Protein AF-A0A1M6LC40-F1 (afdb_monomer_lite)

Secondary structure (DSSP, 8-state):
----PPP------HHHHHHHHHHHHHTT-SSHHHHHHHHHHHHHHHHHHHHSHHHHHHHHHHHHHHHHHHHHHHHHHHHHHHHHHHHHHHHHHHHHTT--HHHHHHHHHHHHHHHHHTTT---HHHHHHHHHT---

Foldseek 3Di:
DDPDDDDDDDDDDPVVVVVLVVQCVVDVNPDSVVSVVVVCVVVVVVVVCVVVVVPVVVVVVVVVVVVVVVVVVVVVVVVVVVVVVVVVVVVVVCVVVVDDPVNVVVVVVVVVVVCVVVVNDDDVVVVVCVVVVVPD

Sequence (136 aa):
MEDKKNKITIRISDETLRKCNEGMSITDCGVRNDFIERSIEFYSGYVSAQTHTDFLASVILESMSGIVKTSENRIARLLFKIAVEMAKLEQMLASINDMDEETMRRLHIRCVNEVKKINGIIKMEDAVRYQRGDDE

Structure (mmCIF, N/CA/C/O backbone):
data_AF-A0A1M6LC40-F1
#
_entry.id   AF-A0A1M6LC40-F1
#
loop_
_atom_site.group_PDB
_atom_site.id
_atom_site.type_symbol
_atom_site.label_atom_id
_atom_site.label_alt_id
_atom_site.label_comp_id
_atom_site.label_asym_id
_atom_site.label_entity_id
_atom_site.label_seq_id
_atom_site.pdbx_PDB_ins_code
_atom_site.Cartn_x
_atom_site.Cartn_y
_atom_site.Cartn_z
_atom_site.occupancy
_atom_site.B_iso_or_equiv
_atom_site.auth_seq_id
_atom_site.auth_comp_id
_atom_site.auth_asym_id
_atom_site.auth_atom_id
_atom_site.pdbx_PDB_model_num
ATOM 1 N N . MET A 1 1 ? -6.722 -7.746 43.828 1.00 48.69 1 MET A N 1
ATOM 2 C CA . MET A 1 1 ? -7.780 -6.853 44.342 1.00 48.69 1 MET A CA 1
ATOM 3 C C . MET A 1 1 ? -9.067 -7.656 44.267 1.00 48.69 1 MET A C 1
ATOM 5 O O . MET A 1 1 ? -9.275 -8.300 43.252 1.00 48.69 1 MET A O 1
ATOM 9 N N . GLU A 1 2 ? -9.810 -7.774 45.361 1.00 57.91 2 GLU A N 1
ATOM 10 C CA . GLU A 1 2 ? -10.976 -8.664 45.454 1.00 57.91 2 GLU A CA 1
ATOM 11 C C . GLU A 1 2 ? -12.115 -8.143 44.558 1.00 57.91 2 GLU A C 1
ATOM 13 O O . GLU A 1 2 ? -12.470 -6.967 44.657 1.00 57.91 2 GLU A O 1
ATOM 18 N N . ASP A 1 3 ? -12.648 -8.986 43.668 1.00 70.62 3 ASP A N 1
ATOM 19 C CA . ASP A 1 3 ? -13.700 -8.619 42.709 1.00 70.62 3 ASP A CA 1
ATOM 20 C C . ASP A 1 3 ? -15.059 -8.502 43.421 1.00 70.62 3 ASP A C 1
ATOM 22 O O . ASP A 1 3 ? -15.835 -9.455 43.539 1.00 70.62 3 ASP A O 1
ATOM 26 N N . LYS A 1 4 ? -15.308 -7.331 44.018 1.00 82.06 4 LYS A N 1
ATOM 27 C CA . LYS A 1 4 ? -16.540 -7.041 44.759 1.00 82.06 4 LYS A CA 1
ATOM 28 C C . LYS A 1 4 ? -17.627 -6.550 43.810 1.00 82.06 4 LYS A C 1
ATOM 30 O O . LYS A 1 4 ? -17.594 -5.412 43.348 1.00 82.06 4 LYS A O 1
ATOM 35 N N . LYS A 1 5 ? -18.648 -7.384 43.600 1.00 80.25 5 LYS A N 1
ATOM 36 C CA . LYS A 1 5 ? -19.848 -7.012 42.839 1.00 80.25 5 LYS A CA 1
ATOM 37 C C . LYS A 1 5 ? -20.728 -6.057 43.643 1.00 80.25 5 LYS A C 1
ATOM 39 O O . LYS A 1 5 ? -21.270 -6.427 44.684 1.00 80.25 5 LYS A O 1
ATOM 44 N N . ASN A 1 6 ? -20.901 -4.840 43.135 1.00 87.00 6 ASN A N 1
ATOM 45 C CA . ASN A 1 6 ? -21.742 -3.808 43.739 1.00 87.00 6 ASN A CA 1
ATOM 46 C C . ASN A 1 6 ? -23.075 -3.694 42.989 1.00 87.00 6 ASN A C 1
ATOM 48 O O . ASN A 1 6 ? -23.106 -3.716 41.761 1.00 87.00 6 ASN A O 1
ATOM 52 N N . LYS A 1 7 ? -24.187 -3.535 43.718 1.00 88.50 7 LYS A N 1
ATOM 53 C CA . LYS A 1 7 ? -25.509 -3.319 43.114 1.00 88.50 7 LYS A CA 1
ATOM 54 C C . LYS A 1 7 ? -25.818 -1.827 43.044 1.00 88.50 7 LYS A C 1
ATOM 56 O O . LYS A 1 7 ? -25.913 -1.167 44.074 1.00 88.50 7 LYS A O 1
ATOM 61 N N . ILE A 1 8 ? -26.051 -1.329 41.835 1.00 88.12 8 ILE A N 1
ATOM 62 C CA . ILE A 1 8 ? -26.508 0.040 41.580 1.00 88.12 8 ILE A CA 1
ATOM 63 C C . ILE A 1 8 ? -27.947 0.022 41.056 1.00 88.12 8 ILE A C 1
ATOM 65 O O . ILE A 1 8 ? -28.326 -0.862 40.290 1.00 88.12 8 ILE A O 1
ATOM 69 N N . THR A 1 9 ? -28.766 0.984 41.483 1.00 92.00 9 THR A N 1
ATOM 70 C CA . THR A 1 9 ? -30.117 1.184 40.937 1.00 92.00 9 THR A CA 1
ATOM 71 C C . THR A 1 9 ? -30.095 2.432 40.071 1.00 92.00 9 THR A C 1
ATOM 73 O O . THR A 1 9 ? -29.752 3.505 40.560 1.00 92.00 9 THR A O 1
ATOM 76 N N . ILE A 1 10 ? -30.450 2.293 38.795 1.00 90.50 10 ILE A N 1
ATOM 77 C CA . ILE A 1 10 ? -30.448 3.390 37.822 1.00 90.50 10 ILE A CA 1
ATOM 78 C C . ILE A 1 10 ? -31.832 3.558 37.205 1.00 90.50 10 ILE A C 1
ATOM 80 O O . ILE A 1 10 ? -32.566 2.587 37.018 1.00 90.50 10 ILE A O 1
ATOM 84 N N . ARG A 1 11 ? -32.179 4.801 36.866 1.00 93.81 11 ARG A N 1
ATOM 85 C CA . ARG A 1 11 ? -33.365 5.123 36.073 1.00 93.81 11 ARG A CA 1
ATOM 86 C C . ARG A 1 11 ? -32.908 5.470 34.662 1.00 93.81 11 ARG A C 1
ATOM 88 O O . ARG A 1 11 ? -32.119 6.391 34.488 1.00 93.81 11 ARG A O 1
ATOM 95 N N . ILE A 1 12 ? -33.395 4.730 33.676 1.00 92.94 12 ILE A N 1
ATOM 96 C CA . ILE A 1 12 ? -33.080 4.929 32.258 1.00 92.94 12 ILE A CA 1
ATOM 97 C C . ILE A 1 12 ? -34.373 5.128 31.474 1.00 92.94 12 ILE A C 1
ATOM 99 O O . ILE A 1 12 ? -35.432 4.679 31.909 1.00 92.94 12 ILE A O 1
ATOM 103 N N . SER A 1 13 ? -34.296 5.834 30.348 1.00 96.50 13 SER A N 1
ATOM 104 C CA . SER A 1 13 ? -35.433 5.990 29.441 1.00 96.50 13 SER A CA 1
ATOM 105 C C . SER A 1 13 ? -35.724 4.688 28.691 1.00 96.50 13 SER A C 1
ATOM 107 O O . SER A 1 13 ? -34.833 3.855 28.496 1.00 96.50 13 SER A O 1
ATOM 109 N N . ASP A 1 14 ? -36.959 4.549 28.209 1.00 95.25 14 ASP A N 1
ATOM 110 C CA . ASP A 1 14 ? -37.379 3.392 27.411 1.00 95.25 14 ASP A CA 1
ATOM 111 C C . ASP A 1 14 ? -36.558 3.254 26.122 1.00 95.25 14 ASP A C 1
ATOM 113 O O . ASP A 1 14 ? -36.208 2.147 25.721 1.00 95.25 14 ASP A O 1
ATOM 117 N N . GLU A 1 15 ? -36.175 4.375 25.503 1.00 96.12 15 GLU A N 1
ATOM 118 C CA . GLU A 1 15 ? -35.316 4.379 24.315 1.00 96.12 15 GLU A CA 1
ATOM 119 C C . GLU A 1 15 ? -33.931 3.783 24.612 1.00 96.12 15 GLU A C 1
ATOM 121 O O . GLU A 1 15 ? -33.439 2.941 23.860 1.00 96.12 15 GLU A O 1
ATOM 126 N N . THR A 1 16 ? -33.306 4.179 25.724 1.00 93.12 16 THR A N 1
ATOM 127 C CA . THR A 1 16 ? -31.992 3.659 26.128 1.00 93.12 16 THR A CA 1
ATOM 128 C C . THR A 1 16 ? -32.076 2.183 26.501 1.00 93.12 16 THR A C 1
ATOM 130 O O . THR A 1 16 ? -31.188 1.408 26.147 1.00 93.12 16 THR A O 1
ATOM 133 N N . LEU A 1 17 ? -33.162 1.762 27.157 1.00 93.56 17 LEU A N 1
ATOM 134 C CA . LEU A 1 17 ? -33.402 0.349 27.438 1.00 93.56 17 LEU A CA 1
ATOM 135 C C . LEU A 1 17 ? -33.595 -0.458 26.145 1.00 93.56 17 LEU A C 1
ATOM 137 O O . LEU A 1 17 ? -33.083 -1.573 26.043 1.00 93.56 17 LEU A O 1
ATOM 141 N N . ARG A 1 18 ? -34.276 0.105 25.139 1.00 94.50 18 ARG A N 1
ATOM 142 C CA . ARG A 1 18 ? -34.422 -0.530 23.824 1.00 94.50 18 ARG A CA 1
ATOM 143 C C . ARG A 1 18 ? -33.067 -0.712 23.145 1.00 94.50 18 ARG A C 1
ATOM 145 O O . ARG A 1 18 ? -32.740 -1.834 22.776 1.00 94.50 18 ARG A O 1
ATOM 152 N N . LYS A 1 19 ? -32.249 0.344 23.084 1.00 93.19 19 LYS A N 1
ATOM 153 C CA . LYS A 1 19 ? -30.876 0.283 22.548 1.00 93.19 19 LYS A CA 1
ATOM 154 C C . LYS A 1 19 ? -30.003 -0.719 23.302 1.00 93.19 19 LYS A C 1
ATOM 156 O O . LYS A 1 19 ? -29.193 -1.398 22.687 1.00 93.19 19 LYS A O 1
ATOM 161 N N . CYS A 1 20 ? -30.177 -0.837 24.618 1.00 92.06 20 CYS A N 1
ATOM 162 C CA . CYS A 1 20 ? -29.489 -1.841 25.426 1.00 92.06 20 CYS A CA 1
ATOM 163 C C . CYS A 1 20 ? -29.857 -3.262 24.976 1.00 92.06 20 CYS A C 1
ATOM 165 O O . CYS A 1 20 ? -28.970 -4.066 24.720 1.00 92.06 20 CYS A O 1
ATOM 167 N N . ASN A 1 21 ? -31.148 -3.559 24.813 1.00 91.56 21 ASN A N 1
ATOM 168 C CA . ASN A 1 21 ? -31.597 -4.881 24.367 1.00 91.56 21 ASN A CA 1
ATOM 169 C C . ASN A 1 21 ? -31.188 -5.182 22.914 1.00 91.56 21 ASN A C 1
ATOM 171 O O . ASN A 1 21 ? -30.765 -6.295 22.620 1.00 91.56 21 ASN A O 1
ATOM 175 N N . GLU A 1 22 ? -31.286 -4.198 22.015 1.00 92.94 22 GLU A N 1
ATOM 176 C CA . GLU A 1 22 ? -30.788 -4.310 20.636 1.00 92.94 22 GLU A CA 1
ATOM 177 C C . GLU A 1 22 ? -29.276 -4.582 20.641 1.00 92.94 22 GLU A C 1
ATOM 179 O O . GLU A 1 22 ? -28.811 -5.536 20.022 1.00 92.94 22 GLU A O 1
ATOM 184 N N . GLY A 1 23 ? -28.512 -3.812 21.417 1.00 90.88 23 GLY A N 1
ATOM 185 C CA . GLY A 1 23 ? -27.074 -3.990 21.584 1.00 90.88 23 GLY A CA 1
ATOM 186 C C . GLY A 1 23 ? -26.711 -5.377 22.108 1.00 90.88 23 GLY A C 1
ATOM 187 O O . GLY A 1 23 ? -25.835 -6.012 21.537 1.00 90.88 23 GLY A O 1
ATOM 188 N N . MET A 1 24 ? -27.435 -5.883 23.110 1.00 92.62 24 MET A N 1
ATOM 189 C CA . MET A 1 24 ? -27.278 -7.244 23.639 1.00 92.62 24 MET A CA 1
ATOM 190 C C . MET A 1 24 ? -27.569 -8.351 22.621 1.00 92.62 24 MET A C 1
ATOM 192 O O . MET A 1 24 ? -27.128 -9.471 22.824 1.00 92.62 24 MET A O 1
ATOM 196 N N . SER A 1 25 ? -28.358 -8.080 21.578 1.00 87.62 25 SER A N 1
ATOM 197 C CA . SER A 1 25 ? -28.614 -9.060 20.513 1.00 87.62 25 SER A CA 1
ATOM 198 C C . SER A 1 25 ? -27.518 -9.073 19.447 1.00 87.62 25 SER A C 1
ATOM 200 O O . SER A 1 25 ? -27.315 -10.080 18.776 1.00 87.62 25 SER A O 1
ATOM 202 N N . ILE A 1 26 ? -26.819 -7.945 19.292 1.00 90.44 26 ILE A N 1
ATOM 203 C CA . ILE A 1 26 ? -25.727 -7.769 18.330 1.00 90.44 26 ILE A CA 1
ATOM 204 C C . ILE A 1 26 ? -24.403 -8.231 18.942 1.00 90.44 26 ILE A C 1
ATOM 206 O O . ILE A 1 26 ? -23.549 -8.783 18.251 1.00 90.44 26 ILE A O 1
ATOM 210 N N . THR A 1 27 ? -24.213 -7.985 20.234 1.00 81.00 27 THR A N 1
ATOM 211 C CA . THR A 1 27 ? -23.068 -8.480 20.990 1.00 81.00 27 THR A CA 1
ATOM 212 C C . THR A 1 27 ? -23.412 -9.842 21.582 1.00 81.00 27 THR A C 1
ATOM 214 O O . THR A 1 27 ? -24.552 -10.087 21.947 1.00 81.00 27 THR A O 1
ATOM 217 N N . ASP A 1 28 ? -22.443 -10.746 21.712 1.00 83.62 28 ASP A N 1
ATOM 218 C CA . ASP A 1 28 ? -22.637 -12.085 22.307 1.00 83.62 28 ASP A CA 1
ATOM 219 C C . ASP A 1 28 ? -22.838 -12.028 23.845 1.00 83.62 28 ASP A C 1
ATOM 221 O O . ASP A 1 28 ? -22.246 -12.777 24.616 1.00 83.62 28 ASP A O 1
ATOM 225 N N . CYS A 1 29 ? -23.604 -11.048 24.332 1.00 88.25 29 CYS A N 1
ATOM 226 C CA . CYS A 1 29 ? -23.828 -10.786 25.749 1.00 88.25 29 CYS A CA 1
ATOM 227 C C . CYS A 1 29 ? -25.126 -11.463 26.198 1.00 88.25 29 CYS A C 1
ATOM 229 O O . CYS A 1 29 ? -26.214 -10.895 26.097 1.00 88.25 29 CYS A O 1
ATOM 231 N N . GLY A 1 30 ? -25.016 -12.662 26.772 1.00 83.62 30 GLY A N 1
ATOM 232 C CA . GLY A 1 30 ? -26.175 -13.414 27.273 1.00 83.62 30 GLY A CA 1
ATOM 233 C C . GLY A 1 30 ? -26.869 -12.792 28.495 1.00 83.62 30 GLY A C 1
ATOM 234 O O . GLY A 1 30 ? -27.993 -13.168 28.826 1.00 83.62 30 GLY A O 1
ATOM 235 N N . VAL A 1 31 ? -26.227 -11.838 29.184 1.00 90.50 31 VAL A N 1
ATOM 236 C CA . VAL A 1 31 ? -26.746 -11.210 30.410 1.00 90.50 31 VAL A CA 1
ATOM 237 C C . VAL A 1 31 ? -26.611 -9.693 30.337 1.00 90.50 31 VAL A C 1
ATOM 239 O O . VAL A 1 31 ? -25.569 -9.160 29.968 1.00 90.50 31 VAL A O 1
ATOM 242 N N . ARG A 1 32 ? -27.655 -8.973 30.769 1.00 90.06 32 ARG A N 1
ATOM 243 C CA . ARG A 1 32 ? -27.695 -7.500 30.722 1.00 90.06 32 ARG A CA 1
ATOM 244 C C . ARG A 1 32 ? -26.570 -6.837 31.515 1.00 90.06 32 ARG A C 1
ATOM 246 O O . ARG A 1 32 ? -26.089 -5.785 31.118 1.00 90.06 32 ARG A O 1
ATOM 253 N N . ASN A 1 33 ? -26.146 -7.457 32.613 1.00 90.56 33 ASN A N 1
ATOM 254 C CA . ASN A 1 33 ? -25.034 -6.960 33.416 1.00 90.56 33 ASN A CA 1
ATOM 255 C C . ASN A 1 33 ? -23.715 -6.938 32.629 1.00 90.56 33 ASN A C 1
ATOM 257 O O . ASN A 1 33 ? -23.020 -5.936 32.677 1.00 90.56 33 ASN A O 1
ATOM 261 N N . ASP A 1 34 ? -23.422 -7.991 31.858 1.00 90.06 34 ASP A N 1
ATOM 262 C CA . ASP A 1 34 ? -22.209 -8.083 31.028 1.00 90.06 34 ASP A CA 1
ATOM 263 C C . ASP A 1 34 ? -22.193 -6.993 29.945 1.00 90.06 34 ASP A C 1
ATOM 265 O O . ASP A 1 34 ? -21.212 -6.274 29.764 1.00 90.06 34 ASP A O 1
ATOM 269 N N . PHE A 1 35 ? -23.342 -6.768 29.300 1.00 92.94 35 PHE A N 1
ATOM 270 C CA . PHE A 1 35 ? -23.485 -5.675 28.342 1.00 92.94 35 PHE A CA 1
ATOM 271 C C . PHE A 1 35 ? -23.269 -4.295 28.980 1.00 92.94 35 PHE A C 1
ATOM 273 O O . PHE A 1 35 ? -22.607 -3.439 28.392 1.00 92.94 35 PHE A O 1
ATOM 280 N N . ILE A 1 36 ? -23.823 -4.060 30.175 1.00 91.94 36 ILE A N 1
ATOM 281 C CA . ILE A 1 36 ? -23.684 -2.782 30.886 1.00 91.94 36 ILE A CA 1
ATOM 282 C C . ILE A 1 36 ? -22.237 -2.564 31.346 1.00 91.94 36 ILE A C 1
ATOM 284 O O . ILE A 1 36 ? -21.720 -1.469 31.140 1.00 91.94 36 ILE A O 1
ATOM 288 N N . GLU A 1 37 ? -21.572 -3.574 31.912 1.00 90.12 37 GLU A N 1
ATOM 289 C CA . GLU A 1 37 ? -20.165 -3.481 32.331 1.00 90.12 37 GLU A CA 1
ATOM 290 C C . GLU A 1 37 ? -19.259 -3.152 31.140 1.00 90.12 37 GLU A C 1
ATOM 292 O O . GLU A 1 37 ? -18.550 -2.146 31.178 1.00 90.12 37 GLU A O 1
ATOM 297 N N . ARG A 1 38 ? -19.390 -3.883 30.025 1.00 90.12 38 ARG A N 1
ATOM 298 C CA . ARG A 1 38 ? -18.651 -3.593 28.783 1.00 90.12 38 ARG A CA 1
ATOM 299 C C . ARG A 1 38 ? -18.945 -2.208 28.218 1.00 90.12 38 ARG A C 1
ATOM 301 O O . ARG A 1 38 ? -18.048 -1.544 27.706 1.00 90.12 38 ARG A O 1
ATOM 308 N N . SER A 1 39 ? -20.194 -1.753 28.307 1.00 91.31 39 SER A N 1
ATOM 309 C CA . SER A 1 39 ? -20.577 -0.410 27.855 1.00 91.31 39 SER A CA 1
ATOM 310 C C . SER A 1 39 ? -19.929 0.683 28.710 1.00 91.31 39 SER A C 1
ATOM 312 O O . SER A 1 39 ? -19.488 1.701 28.174 1.00 91.31 39 SER A O 1
ATOM 314 N N . ILE A 1 40 ? -19.851 0.478 30.029 1.00 91.06 40 ILE A N 1
ATOM 315 C CA . ILE A 1 40 ? -19.190 1.398 30.964 1.00 91.06 40 ILE A CA 1
ATOM 316 C C . ILE A 1 40 ? -17.681 1.406 30.719 1.00 91.06 40 ILE A C 1
ATOM 318 O O . ILE A 1 40 ? -17.103 2.486 30.621 1.00 91.06 40 ILE A O 1
ATOM 322 N N . GLU A 1 41 ? -17.051 0.240 30.566 1.00 87.69 41 GLU A N 1
ATOM 323 C CA . GLU A 1 41 ? -15.629 0.131 30.223 1.00 87.69 41 GLU A CA 1
ATOM 324 C C . GLU A 1 41 ? -15.318 0.836 28.902 1.00 87.69 41 GLU A C 1
ATOM 326 O O . GLU A 1 41 ? -14.389 1.642 28.836 1.00 87.69 41 GLU A O 1
A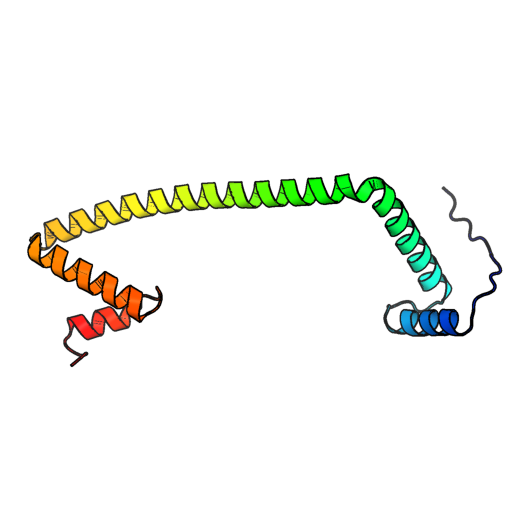TOM 331 N N . PHE A 1 42 ? -16.132 0.599 27.869 1.00 87.06 42 PHE A N 1
ATOM 332 C CA . PHE A 1 42 ? -15.981 1.245 26.570 1.00 87.06 42 PHE A CA 1
ATOM 333 C C . PHE A 1 42 ? -16.086 2.766 26.681 1.00 87.06 42 PHE A C 1
ATOM 335 O O . PHE A 1 42 ? -15.211 3.479 26.194 1.00 87.06 42 PHE A O 1
ATOM 342 N N . TYR A 1 43 ? -17.134 3.282 27.330 1.00 85.62 43 TYR A N 1
ATOM 343 C CA . TYR A 1 43 ? -17.327 4.726 27.445 1.00 85.62 43 TYR A CA 1
ATOM 344 C C . TYR A 1 43 ? -16.268 5.375 28.343 1.00 85.62 43 TYR A C 1
ATOM 346 O O . TYR A 1 43 ? -15.775 6.454 28.024 1.00 85.62 43 TYR A O 1
ATOM 354 N N . SER A 1 44 ? -15.848 4.699 29.416 1.00 84.19 44 SER A N 1
ATOM 355 C CA . SER A 1 44 ? -14.724 5.140 30.245 1.00 84.19 44 SER A CA 1
ATOM 356 C C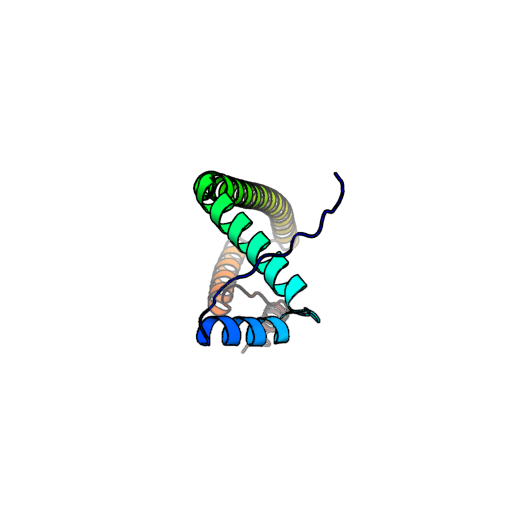 . SER A 1 44 ? -13.441 5.214 29.421 1.00 84.19 44 SER A C 1
ATOM 358 O O . SER A 1 44 ? -12.758 6.233 29.454 1.00 84.19 44 SER A O 1
ATOM 360 N N . GLY A 1 45 ? -13.139 4.180 28.632 1.00 77.69 45 GLY A N 1
ATOM 361 C CA . GLY A 1 45 ? -11.999 4.164 27.719 1.00 77.69 45 GLY A CA 1
ATOM 362 C C . GLY A 1 45 ? -12.081 5.262 26.658 1.00 77.69 45 GLY A C 1
ATOM 363 O O . GLY A 1 45 ? -11.086 5.930 26.400 1.00 77.69 45 GLY A O 1
ATOM 364 N N . TYR A 1 46 ? -13.266 5.512 26.097 1.00 78.81 46 TYR A N 1
ATOM 365 C CA . TYR A 1 46 ? -13.517 6.590 25.138 1.00 78.81 46 TYR A CA 1
ATOM 366 C C . TYR A 1 46 ? -13.268 7.982 25.742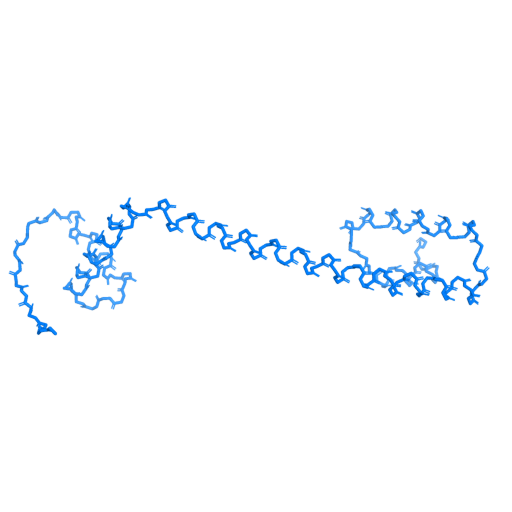 1.00 78.81 46 TYR A C 1
ATOM 368 O O . TYR A 1 46 ? -12.586 8.806 25.134 1.00 78.81 46 TYR A O 1
ATOM 376 N N . VAL A 1 47 ? -13.765 8.239 26.955 1.00 79.75 47 VAL A N 1
ATOM 377 C CA . VAL A 1 47 ? -13.551 9.508 27.672 1.00 79.75 47 VAL A CA 1
ATOM 378 C C . VAL A 1 47 ? -12.079 9.676 28.071 1.00 79.75 47 VAL A C 1
ATOM 380 O O . VAL A 1 47 ? -11.500 10.749 27.885 1.00 79.75 47 VAL A O 1
ATOM 383 N N . SER A 1 48 ? -11.430 8.615 28.561 1.00 74.38 48 SER A N 1
ATOM 384 C CA . SER A 1 48 ? -9.990 8.627 28.848 1.00 74.38 48 SER A CA 1
ATOM 385 C C . SER A 1 48 ? -9.162 8.869 27.584 1.00 74.38 48 SER A C 1
ATOM 387 O O . SER A 1 48 ? -8.206 9.642 27.619 1.00 74.38 48 SER A O 1
ATOM 389 N N . ALA A 1 49 ? -9.558 8.276 26.454 1.00 65.38 49 ALA A N 1
ATOM 390 C CA . ALA A 1 49 ? -8.922 8.502 25.165 1.00 65.38 49 ALA A CA 1
ATOM 391 C C . ALA A 1 49 ? -9.074 9.958 24.711 1.00 65.38 49 ALA A C 1
ATOM 393 O O . ALA A 1 49 ? -8.070 10.536 24.321 1.00 65.38 49 ALA A O 1
ATOM 394 N N . GLN A 1 50 ? -10.252 10.588 24.838 1.00 65.81 50 GLN A N 1
ATOM 395 C CA . GLN A 1 50 ? -10.442 12.024 24.543 1.00 65.81 50 GLN A CA 1
ATOM 396 C C . GLN A 1 50 ? -9.528 12.954 25.354 1.00 65.81 50 GLN A C 1
ATOM 398 O O . GLN A 1 50 ? -9.234 14.062 24.919 1.00 65.81 50 GLN A O 1
ATOM 403 N N . THR A 1 51 ? -9.052 12.515 26.520 1.00 63.91 51 THR A N 1
ATOM 404 C CA . THR A 1 51 ? -8.120 13.299 27.348 1.00 63.91 51 THR A CA 1
ATOM 405 C C . THR A 1 51 ? -6.672 13.217 26.821 1.00 63.91 51 THR A C 1
ATOM 407 O O . THR A 1 51 ? -5.839 14.059 27.149 1.00 63.91 51 THR A O 1
ATOM 410 N N . HIS A 1 52 ? -6.367 12.233 25.964 1.00 57.84 52 HIS A N 1
ATOM 411 C CA . HIS A 1 52 ? -5.032 11.942 25.418 1.00 57.84 52 HIS A CA 1
ATOM 412 C C . HIS A 1 52 ? -5.024 11.719 23.888 1.00 57.84 52 HIS A C 1
ATOM 414 O O . HIS A 1 52 ? -4.070 11.152 23.344 1.00 57.84 52 HIS A O 1
ATOM 420 N N . THR A 1 53 ? -6.073 12.151 23.179 1.00 55.59 53 THR A N 1
ATOM 421 C CA . THR A 1 53 ? -6.314 11.860 21.752 1.00 55.59 53 THR A CA 1
ATOM 422 C C . THR A 1 53 ? -5.184 12.336 20.856 1.00 55.59 53 THR A C 1
ATOM 424 O O . THR A 1 53 ? -4.792 11.616 19.937 1.00 55.59 53 THR A O 1
ATOM 427 N N . ASP A 1 54 ? -4.617 13.505 21.148 1.00 60.31 54 ASP A N 1
ATOM 428 C CA . ASP A 1 54 ? -3.557 14.090 20.326 1.00 60.31 54 ASP A CA 1
ATOM 429 C C . ASP A 1 54 ? -2.280 13.244 20.366 1.00 60.31 54 ASP A C 1
ATOM 431 O O . ASP A 1 54 ? -1.584 13.105 19.361 1.00 60.31 54 ASP A O 1
ATOM 435 N N . PHE A 1 55 ? -1.993 12.606 21.503 1.00 60.97 55 PHE A N 1
ATOM 436 C CA . PHE A 1 55 ? -0.801 11.780 21.667 1.00 60.97 55 PHE A CA 1
ATOM 437 C C . PHE A 1 55 ? -0.939 10.433 20.948 1.00 60.97 55 PHE A C 1
ATOM 439 O O . PHE A 1 55 ? -0.055 10.027 20.201 1.00 60.97 55 PHE A O 1
ATOM 446 N N . LEU A 1 56 ? -2.074 9.747 21.108 1.00 66.38 56 LEU A N 1
ATOM 447 C CA . LEU A 1 56 ? -2.289 8.456 20.444 1.00 66.38 56 LEU A CA 1
ATOM 448 C C . LEU A 1 56 ? -2.398 8.600 18.920 1.00 66.38 56 LEU A C 1
ATOM 450 O O . LEU A 1 56 ? -1.803 7.810 18.187 1.00 66.38 56 LEU A O 1
ATOM 454 N N . ALA A 1 57 ? -3.109 9.620 18.431 1.00 74.06 57 ALA A N 1
ATOM 455 C CA . ALA A 1 57 ? -3.226 9.866 16.997 1.00 74.06 57 ALA A CA 1
ATOM 456 C C . ALA A 1 57 ? -1.874 10.248 16.367 1.00 74.06 57 ALA A C 1
ATOM 458 O O . ALA A 1 57 ? -1.532 9.734 15.300 1.00 74.06 57 ALA A O 1
ATOM 459 N N . SER A 1 58 ? -1.077 11.094 17.032 1.00 70.75 58 SER A N 1
ATOM 46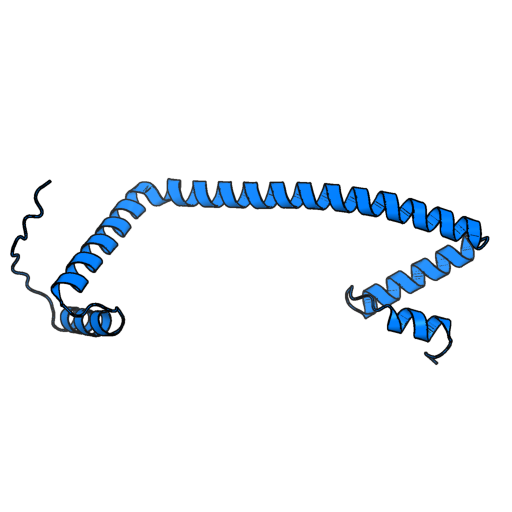0 C CA . SER A 1 58 ? 0.247 11.494 16.533 1.00 70.75 58 SER A CA 1
ATOM 461 C C . SER A 1 58 ? 1.234 10.328 16.485 1.00 70.75 58 SER A C 1
ATOM 463 O O . SER A 1 58 ? 1.883 10.147 15.459 1.00 70.75 58 SER A O 1
ATOM 465 N N . VAL A 1 59 ? 1.287 9.480 17.517 1.00 80.44 59 VAL A N 1
ATOM 466 C CA . VAL A 1 59 ? 2.173 8.302 17.543 1.00 80.44 59 VAL A CA 1
ATOM 467 C C . VAL A 1 59 ? 1.819 7.300 16.441 1.00 80.44 59 VAL A C 1
ATOM 469 O O . VAL A 1 59 ? 2.714 6.747 15.795 1.00 80.44 59 VAL A O 1
ATOM 472 N N . ILE A 1 60 ? 0.526 7.072 16.181 1.00 82.56 60 ILE A N 1
ATOM 473 C CA . ILE A 1 60 ? 0.086 6.189 15.090 1.00 82.56 60 ILE A CA 1
ATOM 474 C C . ILE A 1 60 ? 0.485 6.777 13.733 1.00 82.56 60 ILE A C 1
ATOM 476 O O . ILE A 1 60 ? 1.054 6.062 12.909 1.00 82.56 60 ILE A O 1
ATOM 480 N N . LEU A 1 61 ? 0.239 8.071 13.504 1.00 82.06 61 LEU A N 1
ATOM 481 C CA . LEU A 1 61 ? 0.603 8.741 12.252 1.00 82.06 61 LEU A CA 1
ATOM 482 C C . LEU A 1 61 ? 2.118 8.762 12.026 1.00 82.06 61 LEU A C 1
ATOM 484 O O . LEU A 1 61 ? 2.576 8.497 10.915 1.00 82.06 61 LEU A O 1
ATOM 488 N N . GLU A 1 62 ? 2.901 9.027 13.070 1.00 85.56 62 GLU A N 1
ATOM 489 C CA . GLU A 1 62 ? 4.361 9.003 13.012 1.00 85.56 62 GLU A CA 1
ATOM 490 C C . GLU A 1 62 ? 4.874 7.594 12.698 1.00 85.56 62 GLU A C 1
ATOM 492 O O . GLU A 1 62 ? 5.699 7.422 11.799 1.00 85.56 62 GLU A O 1
ATOM 497 N N . SER A 1 63 ? 4.318 6.573 13.355 1.00 92.56 63 SER A N 1
ATOM 498 C CA . SER A 1 63 ? 4.651 5.169 13.093 1.00 92.56 63 SER A CA 1
ATOM 499 C C . SER A 1 63 ? 4.308 4.772 11.657 1.00 92.56 63 SER A C 1
ATOM 501 O O . SER A 1 63 ? 5.136 4.180 10.964 1.00 92.56 63 SER A O 1
ATOM 503 N N . MET A 1 64 ? 3.116 5.134 11.170 1.00 91.00 64 MET A N 1
ATOM 504 C CA . MET A 1 64 ? 2.704 4.887 9.785 1.00 91.00 64 MET A CA 1
ATOM 505 C C . MET A 1 64 ? 3.634 5.583 8.789 1.00 91.00 64 MET A C 1
ATOM 507 O O . MET A 1 64 ? 4.103 4.946 7.847 1.00 91.00 64 MET A O 1
ATOM 511 N N . SER A 1 65 ? 3.954 6.857 9.018 1.00 89.75 65 SER A N 1
ATOM 512 C CA . SER A 1 65 ? 4.893 7.619 8.189 1.00 89.75 65 SER A CA 1
ATOM 513 C C . SER A 1 65 ? 6.285 6.977 8.177 1.00 89.75 65 SER A C 1
ATOM 515 O O . SER A 1 65 ? 6.886 6.793 7.116 1.00 89.75 65 SER A O 1
ATOM 517 N N . GLY A 1 66 ? 6.774 6.532 9.338 1.00 95.56 66 GLY A N 1
ATOM 518 C CA . GLY A 1 66 ? 8.042 5.816 9.472 1.00 95.56 66 GLY A CA 1
ATOM 519 C C . GLY A 1 66 ? 8.068 4.491 8.704 1.00 95.56 66 GLY A C 1
ATOM 520 O O . GLY A 1 66 ? 9.051 4.196 8.014 1.00 95.56 66 GLY A O 1
ATOM 521 N N . ILE A 1 67 ? 6.981 3.715 8.760 1.00 96.81 67 ILE A N 1
ATOM 522 C CA . ILE A 1 67 ? 6.829 2.463 8.005 1.00 96.81 67 ILE A CA 1
ATOM 523 C C . ILE A 1 67 ? 6.825 2.742 6.500 1.00 96.81 67 ILE A C 1
ATOM 525 O O . ILE A 1 67 ? 7.587 2.103 5.769 1.00 96.81 67 ILE A O 1
ATOM 529 N N . VAL A 1 68 ? 6.025 3.710 6.036 1.00 97.38 68 VAL A N 1
ATOM 530 C CA . VAL A 1 68 ? 5.945 4.089 4.614 1.00 97.38 68 VAL A CA 1
ATOM 531 C C . VAL A 1 68 ? 7.314 4.531 4.109 1.00 97.38 68 VAL A C 1
ATOM 533 O O . VAL A 1 68 ? 7.831 3.938 3.166 1.00 97.38 68 VAL A O 1
ATOM 536 N N . LYS A 1 69 ? 7.974 5.462 4.802 1.00 96.06 69 LYS A N 1
ATOM 537 C CA . LYS A 1 69 ? 9.304 5.959 4.427 1.00 96.06 69 LYS A CA 1
ATOM 538 C C . LYS A 1 69 ? 10.360 4.852 4.404 1.00 96.06 69 LYS A C 1
ATOM 540 O O . LYS A 1 69 ? 11.232 4.821 3.535 1.00 96.06 69 LYS A O 1
ATOM 545 N N . THR A 1 70 ? 10.311 3.920 5.354 1.00 97.19 70 THR A N 1
ATOM 546 C CA . THR A 1 70 ? 11.235 2.775 5.383 1.00 97.19 70 THR A CA 1
ATOM 547 C C . THR A 1 70 ? 10.980 1.826 4.213 1.00 97.19 70 THR A C 1
ATOM 549 O O . THR A 1 70 ? 11.932 1.344 3.589 1.00 97.19 70 THR A O 1
ATOM 552 N N . SER A 1 71 ? 9.708 1.587 3.891 1.00 97.50 71 SER A N 1
ATOM 553 C CA . SER A 1 71 ? 9.288 0.778 2.749 1.00 97.50 71 SER A CA 1
ATOM 554 C C . SER A 1 71 ? 9.733 1.407 1.429 1.00 97.50 71 SER A C 1
ATOM 556 O O . SER A 1 71 ? 10.418 0.744 0.652 1.00 97.50 71 SER A O 1
ATOM 558 N N . GLU A 1 72 ? 9.461 2.697 1.217 1.00 97.44 72 GLU A N 1
ATOM 559 C CA . GLU A 1 72 ? 9.885 3.455 0.033 1.00 97.44 72 GLU A CA 1
ATOM 560 C C . GLU A 1 72 ? 11.400 3.391 -0.162 1.00 97.44 72 GLU A C 1
ATOM 562 O O . GLU A 1 72 ? 11.875 3.035 -1.239 1.00 97.44 72 GLU A O 1
ATOM 567 N N . ASN A 1 73 ? 12.178 3.618 0.901 1.00 97.38 73 ASN A N 1
ATOM 568 C CA . ASN A 1 73 ? 13.635 3.501 0.846 1.00 97.38 73 ASN A CA 1
ATOM 569 C C . ASN A 1 73 ? 14.099 2.083 0.485 1.00 97.38 73 ASN A C 1
ATOM 571 O O . ASN A 1 73 ? 15.079 1.908 -0.245 1.00 97.38 73 ASN A O 1
ATOM 575 N N . ARG A 1 74 ? 13.426 1.046 0.999 1.00 97.69 74 ARG A N 1
ATOM 576 C CA . ARG A 1 74 ? 13.746 -0.346 0.656 1.00 97.69 74 ARG A CA 1
ATOM 577 C C . ARG A 1 74 ? 13.421 -0.636 -0.806 1.00 97.69 74 ARG A C 1
ATOM 579 O O . ARG A 1 74 ? 14.256 -1.230 -1.486 1.00 97.69 74 ARG A O 1
ATOM 586 N N . ILE A 1 75 ? 12.251 -0.209 -1.275 1.00 98.00 75 ILE A N 1
ATOM 587 C CA . ILE A 1 75 ? 11.803 -0.365 -2.661 1.00 98.00 75 ILE A CA 1
ATOM 588 C C . ILE A 1 75 ? 12.771 0.353 -3.602 1.00 98.00 75 ILE A C 1
ATOM 590 O O . ILE A 1 75 ? 13.275 -0.281 -4.521 1.00 98.00 75 ILE A O 1
ATOM 594 N N . ALA A 1 76 ? 13.134 1.608 -3.327 1.00 97.81 76 ALA A N 1
ATOM 595 C CA . ALA A 1 76 ? 14.084 2.372 -4.136 1.00 97.81 76 ALA A CA 1
ATOM 596 C C . ALA A 1 76 ? 15.444 1.663 -4.271 1.00 97.81 76 ALA A C 1
ATOM 598 O O . ALA A 1 76 ? 15.978 1.537 -5.372 1.00 97.81 76 ALA A O 1
ATOM 599 N N . ARG A 1 77 ? 15.987 1.114 -3.172 1.00 97.62 77 ARG A N 1
ATOM 600 C CA . ARG A 1 77 ? 17.240 0.337 -3.215 1.00 97.62 77 ARG A CA 1
ATOM 601 C C . ARG A 1 77 ? 17.118 -0.947 -4.034 1.00 97.62 77 ARG A C 1
ATOM 603 O O . ARG A 1 77 ? 18.070 -1.321 -4.713 1.00 97.62 77 ARG A O 1
ATOM 610 N N . LEU A 1 78 ? 15.990 -1.651 -3.941 1.00 98.31 78 LEU A N 1
ATOM 611 C CA . LEU A 1 78 ? 15.756 -2.866 -4.724 1.00 98.31 78 LEU A CA 1
ATOM 612 C C . LEU A 1 78 ? 15.574 -2.542 -6.210 1.00 98.31 78 LEU A C 1
ATOM 614 O O . LEU A 1 78 ? 16.188 -3.207 -7.038 1.00 98.31 78 LEU A O 1
ATOM 618 N N . LEU A 1 79 ? 14.825 -1.485 -6.538 1.00 98.25 79 LEU A N 1
ATOM 619 C CA . LEU A 1 79 ? 14.677 -0.984 -7.905 1.00 98.25 79 LEU A CA 1
ATOM 620 C C . LEU A 1 79 ? 16.028 -0.602 -8.509 1.00 98.25 79 LEU A C 1
ATOM 622 O O . LEU A 1 79 ? 16.300 -0.970 -9.644 1.00 98.25 79 LEU A O 1
ATOM 626 N N . PHE A 1 80 ? 16.907 0.049 -7.742 1.00 97.75 80 PHE A N 1
ATOM 627 C CA . PHE A 1 80 ? 18.264 0.348 -8.199 1.00 97.75 80 PHE A CA 1
ATOM 628 C C . PHE A 1 80 ? 19.060 -0.924 -8.524 1.00 97.75 80 PHE A C 1
ATOM 630 O O . PHE A 1 80 ? 19.675 -1.012 -9.582 1.00 97.75 80 PHE A O 1
ATOM 637 N N . LYS A 1 81 ? 19.023 -1.938 -7.649 1.00 98.12 81 LYS A N 1
ATOM 638 C CA . LYS A 1 81 ? 19.706 -3.220 -7.902 1.00 98.12 81 LYS A CA 1
ATOM 639 C C . LYS A 1 81 ? 19.166 -3.915 -9.153 1.00 98.12 81 LYS A C 1
ATOM 641 O O . LYS A 1 81 ? 19.953 -4.403 -9.953 1.00 98.12 81 LYS A O 1
ATOM 646 N N . ILE A 1 82 ? 17.846 -3.918 -9.337 1.00 98.19 82 ILE A N 1
ATOM 647 C CA . ILE A 1 82 ? 17.210 -4.463 -10.542 1.00 98.19 82 ILE A CA 1
ATOM 648 C C . ILE A 1 82 ? 17.651 -3.672 -11.777 1.00 98.19 82 ILE A C 1
ATOM 650 O O . ILE A 1 82 ? 18.048 -4.282 -12.760 1.00 98.19 82 ILE A O 1
ATOM 654 N N . ALA A 1 83 ? 17.656 -2.337 -11.722 1.00 97.88 83 ALA A N 1
ATOM 655 C CA . ALA A 1 83 ? 18.096 -1.493 -12.831 1.00 97.88 83 ALA A CA 1
ATOM 656 C C . ALA A 1 83 ? 19.553 -1.774 -13.234 1.00 97.88 83 ALA A C 1
ATOM 658 O O . ALA A 1 83 ? 19.854 -1.830 -14.423 1.00 97.88 83 ALA A O 1
ATOM 659 N N . VAL A 1 84 ? 20.444 -2.015 -12.265 1.00 98.19 84 VAL A N 1
ATOM 660 C CA . VAL A 1 84 ? 21.837 -2.405 -12.536 1.00 98.19 84 VAL A CA 1
ATOM 661 C C . VAL A 1 84 ? 21.914 -3.743 -13.276 1.00 98.19 84 VAL A C 1
ATOM 663 O O . VAL A 1 84 ? 22.648 -3.845 -14.255 1.00 98.19 84 VAL A O 1
ATOM 666 N N . GLU A 1 85 ? 21.167 -4.764 -12.850 1.00 97.94 85 GLU A N 1
ATOM 667 C CA . GLU A 1 85 ? 21.160 -6.056 -13.555 1.00 97.94 85 GLU A CA 1
ATOM 668 C C . GLU A 1 85 ? 20.498 -5.957 -14.940 1.00 97.94 85 GLU A C 1
ATOM 670 O O . GLU A 1 85 ? 21.002 -6.534 -15.901 1.00 97.94 85 GLU A O 1
ATOM 675 N N . MET A 1 86 ? 19.432 -5.161 -15.078 1.00 97.00 86 MET A N 1
ATOM 676 C CA . MET A 1 86 ? 18.791 -4.885 -16.368 1.00 97.00 86 MET A CA 1
ATOM 677 C C . MET A 1 86 ? 19.746 -4.192 -17.344 1.00 97.00 86 MET A C 1
ATOM 679 O O . MET A 1 86 ? 19.825 -4.603 -18.496 1.00 97.00 86 MET A O 1
ATOM 683 N N . ALA A 1 87 ? 20.524 -3.208 -16.886 1.00 95.50 87 ALA A N 1
ATOM 684 C CA . ALA A 1 87 ? 21.516 -2.533 -17.720 1.00 95.50 87 ALA A CA 1
ATOM 685 C C . ALA A 1 87 ? 22.615 -3.495 -18.204 1.00 95.50 87 ALA A C 1
ATOM 687 O O . ALA A 1 87 ? 23.045 -3.417 -19.353 1.00 95.50 87 ALA A O 1
ATOM 688 N N . LYS A 1 88 ? 23.056 -4.443 -17.362 1.00 96.12 88 LYS A N 1
ATOM 689 C CA . LYS A 1 88 ? 24.006 -5.486 -17.788 1.00 96.12 88 LYS A CA 1
ATOM 690 C C . LYS A 1 88 ? 23.396 -6.394 -18.855 1.00 96.12 88 LYS A C 1
ATOM 692 O O . LYS A 1 88 ? 24.065 -6.692 -19.840 1.00 96.12 88 LYS A O 1
ATOM 697 N N . LEU A 1 89 ? 22.149 -6.832 -18.661 1.00 95.88 89 LEU A N 1
ATOM 698 C CA . LEU A 1 89 ? 21.431 -7.658 -19.635 1.00 95.88 89 LEU A CA 1
ATOM 699 C C . LEU A 1 89 ? 21.261 -6.932 -20.973 1.00 95.88 89 LEU A C 1
ATOM 701 O O . LEU A 1 89 ? 21.530 -7.528 -22.012 1.00 95.88 89 LEU A O 1
ATOM 705 N N . GLU A 1 90 ? 20.879 -5.654 -20.949 1.00 91.31 90 GLU A N 1
ATOM 706 C CA . GLU A 1 90 ? 20.736 -4.819 -22.145 1.00 91.31 90 GLU A CA 1
ATOM 707 C C . GLU A 1 90 ? 22.060 -4.709 -22.914 1.00 91.31 90 GLU A C 1
ATOM 709 O O . GLU A 1 90 ? 22.094 -4.977 -24.113 1.00 91.31 90 GLU A O 1
ATOM 714 N N . GLN A 1 91 ? 23.170 -4.429 -22.220 1.00 90.31 91 GLN A N 1
ATOM 715 C CA . GLN A 1 91 ? 24.498 -4.342 -22.840 1.00 90.31 91 GLN A CA 1
ATOM 716 C C . GLN A 1 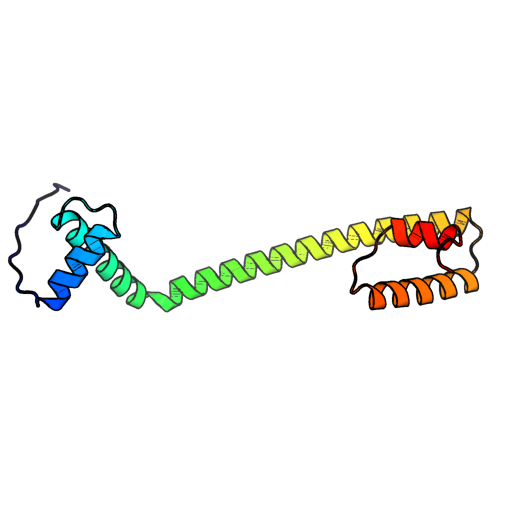91 ? 24.979 -5.680 -23.417 1.00 90.31 91 GLN A C 1
ATOM 718 O O . GLN A 1 91 ? 25.535 -5.718 -24.517 1.00 90.31 91 GLN A O 1
ATOM 723 N N . MET A 1 92 ? 24.755 -6.791 -22.706 1.00 94.50 92 MET A N 1
ATOM 724 C CA . MET A 1 92 ? 25.082 -8.125 -23.221 1.00 94.50 92 MET A CA 1
ATOM 725 C C . MET A 1 92 ? 24.256 -8.448 -24.470 1.00 94.50 92 MET A C 1
ATOM 727 O O . MET A 1 92 ? 24.808 -8.949 -25.445 1.00 94.50 92 MET A O 1
ATOM 731 N N . LEU A 1 93 ? 22.957 -8.132 -24.472 1.00 90.88 93 LEU A N 1
ATOM 732 C CA . LEU A 1 93 ? 22.074 -8.412 -25.603 1.00 90.88 93 LEU A CA 1
ATOM 733 C C . LEU A 1 93 ? 22.427 -7.563 -26.829 1.00 90.88 93 LEU A C 1
ATOM 735 O O . LEU A 1 93 ? 22.497 -8.109 -27.930 1.00 90.88 93 LEU A O 1
ATOM 739 N N . ALA A 1 94 ? 22.692 -6.268 -26.633 1.00 88.38 94 ALA A N 1
ATOM 740 C CA . ALA A 1 94 ? 23.146 -5.373 -27.693 1.00 88.38 94 ALA A CA 1
ATOM 741 C C . ALA A 1 94 ? 24.458 -5.866 -28.320 1.00 88.38 94 ALA A C 1
ATOM 743 O O . ALA A 1 94 ? 24.577 -5.886 -29.542 1.00 88.38 94 ALA A O 1
ATOM 744 N N . SER A 1 95 ? 25.394 -6.343 -27.488 1.00 88.88 95 SER A N 1
ATOM 745 C CA . SER A 1 95 ? 26.676 -6.896 -27.946 1.00 88.88 95 SER A CA 1
ATOM 746 C C . SER A 1 95 ? 26.529 -8.226 -28.692 1.00 88.88 95 SER A C 1
ATOM 748 O O . SER A 1 95 ? 27.248 -8.464 -29.651 1.00 88.88 95 SER A O 1
ATOM 750 N N . ILE A 1 96 ? 25.623 -9.113 -28.264 1.00 92.88 96 ILE A N 1
ATOM 751 C CA . ILE A 1 96 ? 25.413 -10.425 -28.909 1.00 92.88 96 ILE A CA 1
ATOM 752 C C . ILE A 1 96 ? 24.741 -10.282 -30.280 1.00 92.88 96 ILE A C 1
ATOM 754 O O . ILE A 1 96 ? 24.992 -11.092 -31.168 1.00 92.88 96 ILE A O 1
ATOM 758 N N . ASN A 1 97 ? 23.860 -9.293 -30.438 1.00 88.06 97 ASN A N 1
ATOM 759 C CA . ASN A 1 97 ? 23.040 -9.127 -31.641 1.00 88.06 97 ASN A CA 1
ATOM 760 C C . ASN A 1 97 ? 23.546 -8.015 -32.572 1.00 88.06 97 ASN A C 1
ATOM 762 O O . ASN A 1 97 ? 22.816 -7.651 -33.492 1.00 88.06 97 ASN A O 1
ATOM 766 N N . ASP A 1 98 ? 24.736 -7.455 -32.315 1.00 88.69 98 ASP A N 1
ATOM 767 C CA . ASP A 1 98 ? 25.316 -6.331 -33.067 1.00 88.69 98 ASP A CA 1
ATOM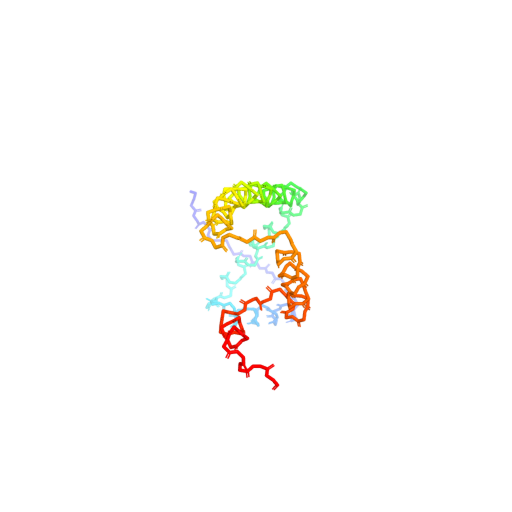 768 C C . ASP A 1 98 ? 24.291 -5.207 -33.328 1.00 88.69 98 ASP A C 1
ATOM 770 O O . ASP A 1 98 ? 24.146 -4.696 -34.441 1.00 88.69 98 ASP A O 1
ATOM 774 N N . MET A 1 99 ? 23.514 -4.857 -32.294 1.00 86.06 99 MET A N 1
ATOM 775 C CA . MET A 1 99 ? 22.403 -3.914 -32.437 1.00 86.06 99 MET A CA 1
ATOM 776 C C . MET A 1 99 ? 22.926 -2.496 -32.667 1.00 86.06 99 MET A C 1
ATOM 778 O O . MET A 1 99 ? 23.683 -1.967 -31.852 1.00 86.06 99 MET A O 1
ATOM 782 N N . ASP A 1 100 ? 22.469 -1.849 -33.739 1.00 88.56 100 ASP A N 1
ATOM 783 C CA . ASP A 1 100 ? 22.792 -0.452 -34.016 1.00 88.56 100 ASP A CA 1
ATOM 784 C C . ASP A 1 100 ? 21.878 0.532 -33.260 1.00 88.56 100 ASP A C 1
ATOM 786 O O . ASP A 1 100 ? 20.787 0.208 -32.772 1.00 88.56 100 ASP A O 1
ATOM 790 N N . GLU A 1 101 ? 22.340 1.781 -33.153 1.00 87.06 101 GLU A N 1
ATOM 791 C CA . GLU A 1 101 ? 21.621 2.834 -32.430 1.00 87.06 101 GLU A CA 1
ATOM 792 C C . GLU A 1 101 ? 20.237 3.107 -33.042 1.00 87.06 101 GLU A C 1
ATOM 794 O O . GLU A 1 101 ? 19.271 3.386 -32.326 1.00 87.06 101 GLU A O 1
ATOM 799 N N . GLU A 1 102 ? 20.116 3.000 -34.368 1.00 89.75 102 GLU A N 1
ATOM 800 C CA . GLU A 1 102 ? 18.858 3.239 -35.068 1.00 89.75 102 GLU A CA 1
ATOM 801 C C . GLU A 1 102 ? 17.804 2.187 -34.700 1.00 89.75 102 GLU A C 1
ATOM 803 O O . GLU A 1 102 ? 16.665 2.533 -34.367 1.00 89.75 102 GLU A O 1
ATOM 808 N N . THR A 1 103 ? 18.185 0.907 -34.678 1.00 86.81 103 THR A N 1
ATOM 809 C CA . THR A 1 103 ? 17.306 -0.193 -34.271 1.00 86.81 103 THR A CA 1
ATOM 810 C C . THR A 1 103 ? 16.881 -0.050 -32.816 1.00 86.81 103 THR A C 1
ATOM 812 O O . THR A 1 103 ? 15.689 -0.179 -32.518 1.00 86.81 103 THR A O 1
ATOM 815 N N . MET A 1 104 ? 17.805 0.309 -31.921 1.00 88.56 104 MET A N 1
ATOM 816 C CA . MET A 1 104 ? 17.488 0.551 -30.509 1.00 88.56 104 MET A CA 1
ATOM 817 C C . MET A 1 104 ? 16.520 1.721 -30.323 1.00 88.56 104 MET A C 1
ATOM 819 O O . MET A 1 104 ? 15.568 1.628 -29.543 1.00 88.56 104 MET A O 1
ATOM 823 N N . ARG A 1 105 ? 16.692 2.807 -31.084 1.00 90.31 105 ARG A N 1
ATOM 824 C CA . ARG A 1 105 ? 15.790 3.964 -31.033 1.00 90.31 105 ARG A CA 1
ATOM 825 C C . ARG A 1 105 ? 14.383 3.608 -31.515 1.00 90.31 105 ARG A C 1
ATOM 827 O O . ARG A 1 105 ? 13.407 3.986 -30.861 1.00 90.31 105 ARG A O 1
ATOM 834 N N . ARG A 1 106 ? 14.258 2.850 -32.613 1.00 89.31 106 ARG A N 1
ATOM 835 C CA . ARG A 1 106 ? 12.954 2.358 -33.103 1.00 89.31 106 ARG A CA 1
ATOM 836 C C . ARG A 1 106 ? 12.282 1.443 -32.076 1.00 89.31 106 ARG A C 1
ATOM 838 O O . ARG A 1 106 ? 11.092 1.612 -31.804 1.00 89.31 106 ARG A O 1
ATOM 845 N N . LEU A 1 107 ? 13.040 0.527 -31.467 1.00 88.38 107 LEU A N 1
ATOM 846 C CA . LEU A 1 107 ? 12.542 -0.365 -30.419 1.00 88.38 107 LEU A CA 1
ATOM 847 C C . LEU A 1 107 ? 12.039 0.422 -29.201 1.00 88.38 107 LEU A C 1
ATOM 849 O O . LEU A 1 107 ? 10.931 0.169 -28.733 1.00 88.38 107 LEU A O 1
ATOM 853 N N . HIS A 1 108 ? 12.798 1.416 -28.733 1.00 89.62 108 HIS A N 1
ATOM 854 C CA . HIS A 1 108 ? 12.400 2.264 -27.608 1.00 89.62 108 HIS A CA 1
ATOM 855 C C . HIS A 1 108 ? 11.072 2.987 -27.868 1.00 89.62 108 HIS A C 1
ATOM 857 O O . HIS A 1 108 ? 10.154 2.895 -27.052 1.00 89.62 108 HIS A O 1
ATOM 863 N N . ILE A 1 109 ? 10.941 3.664 -29.018 1.00 92.62 109 ILE A N 1
ATOM 864 C CA . ILE A 1 109 ? 9.711 4.384 -29.392 1.00 92.62 109 ILE A CA 1
ATOM 865 C C . ILE A 1 109 ? 8.511 3.431 -29.388 1.00 92.62 109 ILE A C 1
ATOM 867 O O . ILE A 1 109 ? 7.459 3.757 -28.833 1.00 92.62 109 ILE A O 1
ATOM 871 N N . ARG A 1 110 ? 8.675 2.235 -29.962 1.00 86.00 110 ARG A N 1
ATOM 872 C CA . ARG A 1 110 ? 7.625 1.216 -29.990 1.00 86.00 110 ARG A CA 1
ATOM 873 C C . ARG A 1 110 ? 7.237 0.759 -28.584 1.00 86.00 110 ARG A C 1
ATOM 875 O O . ARG A 1 110 ? 6.055 0.784 -28.257 1.00 86.00 110 ARG A O 1
ATOM 882 N N . CYS A 1 111 ? 8.206 0.394 -27.747 1.00 87.50 111 CYS A N 1
ATOM 883 C CA . CYS A 1 111 ? 7.946 -0.044 -26.375 1.00 87.50 111 CYS A CA 1
ATOM 884 C C . CYS A 1 111 ? 7.224 1.038 -25.559 1.00 87.50 111 CYS A C 1
ATOM 886 O O . CYS A 1 111 ? 6.271 0.731 -24.849 1.00 87.50 111 CYS A O 1
ATOM 888 N N . VAL A 1 112 ? 7.617 2.310 -25.693 1.00 90.56 112 VAL A N 1
ATOM 889 C CA . VAL A 1 112 ? 6.931 3.432 -25.029 1.00 90.56 112 VAL A CA 1
ATOM 890 C C . VAL A 1 112 ? 5.478 3.552 -25.493 1.00 90.56 112 VAL A C 1
ATOM 892 O O . VAL A 1 112 ? 4.588 3.758 -24.667 1.00 90.56 112 VAL A O 1
ATOM 895 N N . ASN A 1 113 ? 5.222 3.425 -26.796 1.00 87.50 113 ASN A N 1
ATOM 896 C CA . ASN A 1 113 ? 3.868 3.501 -27.344 1.00 87.50 113 ASN A CA 1
ATOM 897 C C . ASN A 1 113 ? 2.992 2.331 -26.881 1.00 87.50 113 ASN A C 1
ATOM 899 O O . ASN A 1 113 ? 1.853 2.559 -26.475 1.00 87.50 113 ASN A O 1
ATOM 903 N N . GLU A 1 114 ? 3.530 1.111 -26.863 1.00 83.06 114 GLU A N 1
ATOM 904 C CA . GLU A 1 114 ? 2.820 -0.063 -26.349 1.00 83.06 114 GLU A CA 1
ATOM 905 C C . GLU A 1 114 ? 2.484 0.097 -24.866 1.00 83.06 114 GLU A C 1
ATOM 907 O O . GLU A 1 114 ? 1.323 -0.023 -24.487 1.00 83.06 114 GLU A O 1
ATOM 912 N N . VAL A 1 115 ? 3.455 0.486 -24.032 1.00 87.12 115 VAL A N 1
ATOM 913 C CA . VAL A 1 115 ? 3.242 0.731 -22.594 1.00 87.12 115 VAL A CA 1
ATOM 914 C C . VAL A 1 115 ? 2.143 1.769 -22.351 1.00 87.12 115 VAL A C 1
ATOM 916 O O . VAL A 1 115 ? 1.314 1.584 -21.458 1.00 87.12 115 VAL A O 1
ATOM 919 N N . LYS A 1 116 ? 2.099 2.837 -23.158 1.00 85.94 116 LYS A N 1
ATOM 920 C CA . LYS A 1 116 ? 1.026 3.843 -23.105 1.00 85.94 116 LYS A CA 1
ATOM 921 C C . LYS A 1 116 ? -0.330 3.259 -23.499 1.00 85.94 116 LYS A C 1
ATOM 923 O O . LYS A 1 116 ? -1.321 3.561 -22.845 1.00 85.94 116 LYS A O 1
ATOM 928 N N . LYS A 1 117 ? -0.381 2.424 -24.540 1.00 84.12 117 LYS A N 1
ATOM 929 C CA . LYS A 1 117 ? -1.613 1.786 -25.031 1.00 84.12 117 LYS A CA 1
ATOM 930 C C . LYS A 1 117 ? -2.196 0.794 -24.018 1.00 84.12 117 LYS A C 1
ATOM 932 O O . LYS A 1 117 ? -3.413 0.699 -23.891 1.00 84.12 117 LYS A O 1
ATOM 937 N N . ILE A 1 118 ? -1.339 0.090 -23.282 1.00 82.12 118 ILE A N 1
ATOM 938 C CA . ILE A 1 118 ? -1.717 -0.965 -22.325 1.00 82.12 118 ILE A CA 1
ATOM 939 C C . ILE A 1 118 ? -1.715 -0.497 -20.857 1.00 82.12 118 ILE A C 1
ATOM 941 O O . ILE A 1 118 ? -1.770 -1.326 -19.949 1.00 82.12 118 ILE A O 1
ATOM 945 N N . ASN A 1 119 ? -1.638 0.818 -20.601 1.00 82.06 119 ASN A N 1
ATOM 946 C CA . ASN A 1 119 ? -1.599 1.421 -19.258 1.00 82.06 119 ASN A CA 1
ATOM 947 C C . ASN A 1 119 ? -0.553 0.787 -18.316 1.00 82.06 119 ASN A C 1
ATOM 949 O O . ASN A 1 119 ? -0.806 0.585 -17.129 1.00 82.06 119 ASN A O 1
ATOM 953 N N . GLY A 1 120 ? 0.629 0.454 -18.840 1.00 79.62 120 GLY A N 1
ATOM 954 C CA . GLY A 1 120 ? 1.720 -0.124 -18.048 1.00 79.62 120 GLY A CA 1
ATOM 955 C C . GLY A 1 120 ? 1.714 -1.648 -17.904 1.00 79.62 120 GLY A C 1
ATOM 956 O O . GLY A 1 120 ? 2.660 -2.190 -17.337 1.00 79.62 120 GLY A O 1
ATOM 957 N N . ILE A 1 121 ? 0.708 -2.359 -18.424 1.00 80.88 121 ILE A N 1
ATOM 958 C CA . ILE A 1 121 ? 0.620 -3.825 -18.336 1.00 80.88 121 ILE A CA 1
ATOM 959 C C . ILE A 1 121 ? 1.281 -4.481 -19.551 1.00 80.88 121 ILE A C 1
ATOM 961 O O . ILE A 1 121 ? 0.634 -4.709 -20.567 1.00 80.88 121 ILE A O 1
ATOM 965 N N . ILE A 1 122 ? 2.564 -4.824 -19.442 1.00 79.38 122 ILE A N 1
ATOM 966 C CA . ILE A 1 122 ? 3.309 -5.500 -20.514 1.00 79.38 122 ILE A CA 1
ATOM 967 C C . ILE A 1 122 ? 3.032 -7.009 -20.473 1.00 79.38 122 ILE A C 1
ATOM 969 O O . ILE A 1 122 ? 3.307 -7.658 -19.463 1.00 79.38 122 ILE A O 1
ATOM 973 N N . LYS A 1 123 ? 2.528 -7.577 -21.576 1.00 81.56 123 LYS A N 1
ATOM 974 C CA . LYS A 1 123 ? 2.348 -9.027 -21.755 1.00 81.56 123 LYS A CA 1
ATOM 975 C C . LYS A 1 123 ? 3.376 -9.584 -22.731 1.00 81.56 123 LYS A C 1
ATOM 977 O O . LYS A 1 123 ? 3.606 -9.017 -23.798 1.00 81.56 123 LYS A O 1
ATOM 982 N N . MET A 1 124 ? 3.986 -10.710 -22.376 1.00 81.81 124 MET A N 1
ATOM 983 C CA . MET A 1 124 ? 5.027 -11.322 -23.202 1.00 81.81 124 MET A CA 1
ATOM 984 C C . MET A 1 124 ? 4.445 -11.992 -24.449 1.00 81.81 124 MET A C 1
ATOM 986 O O . MET A 1 124 ? 5.074 -11.979 -25.501 1.00 81.81 124 MET A O 1
ATOM 990 N N . GLU A 1 125 ? 3.225 -12.517 -24.360 1.00 84.94 125 GLU A N 1
ATOM 991 C CA . GLU A 1 125 ? 2.496 -13.104 -25.483 1.00 84.94 125 GLU A CA 1
ATOM 992 C C . GLU A 1 125 ? 2.291 -12.085 -26.607 1.00 84.94 125 GLU A C 1
ATOM 994 O O . GLU A 1 125 ? 2.463 -12.419 -27.777 1.00 84.94 125 GLU A O 1
ATOM 999 N N . ASP A 1 126 ? 1.985 -10.837 -26.247 1.00 81.88 126 ASP A N 1
ATOM 1000 C CA . ASP A 1 126 ? 1.789 -9.738 -27.196 1.00 81.88 126 ASP A CA 1
ATOM 1001 C C . ASP A 1 126 ? 3.118 -9.373 -27.880 1.00 81.88 126 ASP A C 1
ATOM 1003 O O . ASP A 1 126 ? 3.176 -9.170 -29.090 1.00 81.88 126 ASP A O 1
ATOM 1007 N N . ALA A 1 127 ? 4.227 -9.383 -27.133 1.00 80.62 127 ALA A N 1
ATOM 1008 C CA . ALA A 1 127 ? 5.552 -9.189 -27.715 1.00 80.62 127 ALA A CA 1
ATOM 1009 C C . ALA A 1 127 ? 5.938 -10.325 -28.681 1.00 80.62 127 ALA A C 1
ATOM 1011 O O . ALA A 1 127 ? 6.528 -10.057 -29.727 1.00 80.62 127 ALA A O 1
ATOM 1012 N N . VAL A 1 128 ? 5.605 -11.580 -28.353 1.00 83.62 128 VAL A N 1
ATOM 1013 C CA . VAL A 1 128 ? 5.908 -12.755 -29.189 1.00 83.62 128 VAL A CA 1
ATOM 1014 C C . VAL A 1 128 ? 5.105 -12.751 -30.487 1.00 83.62 128 VAL A C 1
ATOM 1016 O O . VAL A 1 128 ? 5.701 -12.988 -31.537 1.00 83.62 128 VAL A O 1
ATOM 1019 N N . ARG A 1 129 ? 3.794 -12.473 -30.433 1.00 84.19 129 ARG A N 1
ATOM 1020 C CA . ARG A 1 129 ? 2.939 -12.398 -31.633 1.00 84.19 129 ARG A CA 1
ATOM 1021 C C . ARG A 1 129 ? 3.480 -11.384 -32.631 1.00 84.19 129 ARG A C 1
ATOM 1023 O O . ARG A 1 129 ? 3.714 -11.726 -33.787 1.00 84.19 129 ARG A O 1
ATOM 1030 N N . TYR A 1 130 ? 3.836 -10.195 -32.155 1.00 79.06 130 TYR A N 1
ATOM 1031 C CA . TYR A 1 130 ? 4.450 -9.195 -33.016 1.00 79.06 130 TYR A CA 1
ATOM 1032 C C . TYR A 1 130 ? 5.753 -9.673 -33.668 1.00 79.06 130 TYR A C 1
ATOM 1034 O O . TYR A 1 130 ? 5.949 -9.476 -34.862 1.00 79.06 130 TYR A O 1
ATOM 1042 N N . GLN A 1 131 ? 6.667 -10.291 -32.908 1.00 77.62 131 GLN A N 1
ATOM 1043 C CA . GLN A 1 131 ? 7.959 -10.731 -33.465 1.00 77.62 131 GLN A CA 1
ATOM 1044 C C . GLN A 1 131 ? 7.805 -11.835 -34.517 1.00 77.62 131 GLN A C 1
ATOM 1046 O O . GLN A 1 131 ? 8.697 -12.032 -35.338 1.00 77.62 131 GLN A O 1
ATOM 1051 N N . ARG A 1 132 ? 6.680 -12.554 -34.498 1.00 87.31 132 ARG A N 1
ATOM 1052 C CA . ARG A 1 132 ? 6.326 -13.564 -35.499 1.00 87.31 132 ARG A CA 1
ATOM 1053 C C . ARG A 1 132 ? 5.593 -12.990 -36.712 1.00 87.31 132 ARG A C 1
ATOM 1055 O O . ARG A 1 132 ? 5.455 -13.702 -37.698 1.00 87.31 132 ARG A O 1
ATOM 1062 N N . GLY A 1 133 ? 5.186 -11.719 -36.660 1.00 79.44 133 GLY A N 1
ATOM 1063 C CA . GLY A 1 133 ? 4.359 -11.089 -37.689 1.00 79.44 133 GLY A CA 1
ATOM 1064 C C . GLY A 1 133 ? 2.874 -11.444 -37.583 1.00 79.44 133 GLY A C 1
ATOM 1065 O O . GLY A 1 133 ? 2.153 -11.281 -38.557 1.00 79.44 133 GLY A O 1
ATOM 1066 N N . ASP A 1 134 ? 2.413 -11.922 -36.423 1.00 76.56 134 ASP A N 1
ATOM 1067 C CA . ASP A 1 134 ? 1.025 -12.370 -36.222 1.00 76.56 134 ASP A CA 1
ATOM 1068 C C . ASP A 1 134 ? 0.038 -11.200 -35.984 1.00 76.56 134 ASP A C 1
ATOM 1070 O O . ASP A 1 134 ? -1.166 -11.429 -35.888 1.00 76.56 134 ASP A O 1
ATOM 1074 N N . ASP A 1 135 ? 0.537 -9.962 -35.856 1.00 60.47 135 ASP A N 1
ATOM 1075 C CA . ASP A 1 135 ? -0.242 -8.743 -35.570 1.00 60.47 135 ASP A CA 1
ATOM 1076 C C . ASP A 1 135 ? -0.385 -7.825 -36.823 1.00 60.47 135 ASP A C 1
ATOM 1078 O O . ASP A 1 135 ? -0.122 -6.621 -36.731 1.00 60.47 135 ASP A O 1
ATOM 1082 N N . GLU A 1 136 ? -0.762 -8.379 -37.991 1.00 48.69 136 GLU A N 1
ATOM 1083 C CA . GLU A 1 136 ? -1.294 -7.602 -39.145 1.00 48.69 136 GLU A CA 1
ATOM 1084 C C . GLU A 1 136 ? -2.765 -7.194 -38.947 1.00 48.69 136 GLU A C 1
ATOM 1086 O O . GLU A 1 136 ? -3.594 -8.060 -38.576 1.00 48.69 136 GLU A O 1
#

Radius of gyration: 32.61 Å; chains: 1; bounding box: 64×28×85 Å

pLDDT: mean 86.24, std 10.57, range [48.69, 98.31]

Organism: NCBI:txid1121323